Protein AF-A0A662D992-F1 (afdb_monomer_lite)

Organism: Aerophobetes bacterium (NCBI:txid2030807)

Structure (mmCIF, N/CA/C/O backbone):
data_AF-A0A662D992-F1
#
_entry.id   AF-A0A662D992-F1
#
loop_
_atom_site.group_PDB
_atom_site.id
_atom_site.type_symbol
_atom_site.label_atom_id
_atom_site.label_alt_id
_atom_site.label_comp_id
_atom_site.label_asym_id
_atom_site.label_entity_id
_atom_site.label_seq_id
_atom_site.pdbx_PDB_ins_code
_atom_site.Cartn_x
_atom_site.Cartn_y
_atom_site.Cartn_z
_atom_site.occupancy
_atom_site.B_iso_or_equiv
_atom_site.auth_seq_id
_atom_site.auth_comp_id
_atom_site.auth_asym_id
_atom_site.auth_atom_id
_atom_site.pdbx_PDB_model_num
ATOM 1 N N . MET A 1 1 ? -45.788 44.895 37.368 1.00 41.16 1 MET A N 1
ATOM 2 C CA . MET A 1 1 ? -45.586 43.472 37.013 1.00 41.16 1 MET A CA 1
ATOM 3 C C . MET A 1 1 ? -44.758 43.400 35.735 1.00 41.16 1 MET A C 1
ATOM 5 O O . MET A 1 1 ? -45.308 43.621 34.668 1.00 41.16 1 MET A O 1
ATOM 9 N N . LEU A 1 2 ? -43.448 43.147 35.825 1.00 43.94 2 LEU A N 1
ATOM 10 C CA . LEU A 1 2 ? -42.608 42.846 34.659 1.00 43.94 2 LEU A CA 1
ATOM 11 C C . LEU A 1 2 ? -41.973 41.464 34.841 1.00 43.94 2 LEU A C 1
ATOM 13 O O . LEU A 1 2 ? -41.367 41.176 35.873 1.00 43.94 2 LEU A O 1
ATOM 17 N N . LYS A 1 3 ? -42.185 40.612 33.832 1.00 50.16 3 LYS A N 1
ATOM 18 C CA . LYS A 1 3 ? -41.683 39.239 33.706 1.00 50.16 3 LYS A CA 1
ATOM 19 C C . LYS A 1 3 ? -40.154 39.220 33.807 1.00 50.16 3 LYS A C 1
ATOM 21 O O . LYS A 1 3 ? -39.476 39.782 32.951 1.00 50.16 3 LYS A O 1
ATOM 26 N N . LYS A 1 4 ? -39.617 38.509 34.802 1.00 46.09 4 LYS A N 1
ATOM 27 C CA . LYS A 1 4 ? -38.217 38.064 34.805 1.00 46.09 4 LYS A CA 1
ATOM 28 C C . LYS A 1 4 ? -38.076 36.963 33.754 1.00 46.09 4 LYS A C 1
ATOM 30 O O . LYS A 1 4 ? -38.551 35.850 33.957 1.00 46.09 4 LYS A O 1
ATOM 35 N N . ILE A 1 5 ? -37.483 37.293 32.613 1.00 56.47 5 ILE A N 1
ATOM 36 C CA . ILE A 1 5 ? -37.087 36.304 31.609 1.00 56.47 5 ILE A CA 1
ATOM 37 C C . ILE A 1 5 ? -35.788 35.660 32.108 1.00 56.47 5 ILE A C 1
ATOM 39 O O . ILE A 1 5 ? -34.844 36.358 32.474 1.00 56.47 5 ILE A O 1
ATOM 43 N N . ASN A 1 6 ? -35.789 34.327 32.187 1.00 51.03 6 ASN A N 1
ATOM 44 C CA . ASN A 1 6 ? -34.699 33.495 32.694 1.00 51.03 6 ASN A CA 1
ATOM 45 C C . ASN A 1 6 ? -33.425 33.662 31.850 1.00 51.03 6 ASN A C 1
ATOM 47 O O . ASN A 1 6 ? -33.237 32.976 30.847 1.00 51.03 6 ASN A O 1
ATOM 51 N N . LEU A 1 7 ? -32.541 34.554 32.302 1.00 49.38 7 LEU A N 1
ATOM 52 C CA . LEU A 1 7 ? -31.227 34.853 31.721 1.00 49.38 7 LEU A CA 1
ATOM 53 C C . LEU A 1 7 ? -30.330 33.604 31.588 1.00 49.38 7 LEU A C 1
ATOM 55 O O . LEU A 1 7 ? -29.472 33.532 30.714 1.00 49.38 7 LEU A O 1
ATOM 59 N N . THR A 1 8 ? -30.564 32.587 32.417 1.00 52.09 8 THR A N 1
ATOM 60 C CA . THR A 1 8 ? -29.856 31.302 32.405 1.00 52.09 8 THR A CA 1
ATOM 61 C C . THR A 1 8 ? -30.143 30.454 31.168 1.00 52.09 8 THR A C 1
ATOM 63 O O . THR A 1 8 ? -29.260 29.725 30.726 1.00 52.09 8 THR A O 1
ATOM 66 N N . LEU A 1 9 ? -31.335 30.557 30.569 1.00 48.03 9 LEU A N 1
ATOM 67 C CA . LEU A 1 9 ? -31.691 29.732 29.409 1.00 48.03 9 LEU A CA 1
ATOM 68 C C . LEU A 1 9 ? -30.994 30.223 28.126 1.00 48.03 9 LEU A C 1
ATOM 70 O O . LEU A 1 9 ? -30.603 29.421 27.282 1.00 48.03 9 LEU A O 1
ATOM 74 N N . THR A 1 10 ? -30.778 31.535 28.008 1.00 51.50 10 THR A N 1
ATOM 75 C CA . THR A 1 10 ? -30.150 32.159 26.834 1.00 51.50 10 THR A CA 1
ATOM 76 C C . THR A 1 10 ? -28.654 31.852 26.743 1.00 51.50 10 THR A C 1
ATOM 78 O O . THR A 1 10 ? -28.133 31.640 25.651 1.00 51.50 10 THR A O 1
ATOM 81 N N . ILE A 1 11 ? -27.963 31.776 27.885 1.00 54.25 11 ILE A N 1
ATOM 82 C CA . ILE A 1 11 ? -26.518 31.497 27.936 1.00 54.25 11 ILE A CA 1
ATOM 83 C C . ILE A 1 11 ? -26.234 30.042 27.536 1.00 54.25 11 ILE A C 1
ATOM 85 O O . ILE A 1 11 ? -25.305 29.783 26.775 1.00 54.25 11 ILE A O 1
ATOM 89 N N . ILE A 1 12 ? -27.071 29.097 27.975 1.00 54.75 12 ILE A N 1
ATOM 90 C CA . ILE A 1 12 ? -26.926 27.676 27.621 1.00 54.75 12 ILE A CA 1
ATOM 91 C C . ILE A 1 12 ? -27.122 27.469 26.110 1.00 54.75 12 ILE A C 1
ATOM 93 O O . ILE A 1 12 ? -26.358 26.733 25.487 1.00 54.75 12 ILE A O 1
ATOM 97 N N . LEU A 1 13 ? -28.090 28.162 25.499 1.00 50.84 13 LEU A N 1
ATOM 98 C CA . LEU A 1 13 ? -28.355 28.052 24.061 1.00 50.84 13 LEU A CA 1
ATOM 99 C C . LEU A 1 13 ? -27.187 28.578 23.206 1.00 50.84 13 LEU A C 1
ATOM 101 O O . LEU A 1 13 ? -26.867 27.993 22.172 1.00 50.84 13 LEU A O 1
ATOM 105 N N . PHE A 1 14 ? -26.521 29.646 23.658 1.00 51.88 14 PHE A N 1
ATOM 106 C CA . PHE A 1 14 ? -25.362 30.218 22.967 1.00 51.88 14 PHE A CA 1
ATOM 107 C C . PHE A 1 14 ? -24.147 29.278 23.015 1.00 51.88 14 PHE A C 1
ATOM 109 O O . PHE A 1 14 ? -23.478 29.087 22.004 1.00 51.88 14 PHE A O 1
ATOM 116 N N . ILE A 1 15 ? -23.908 28.621 24.158 1.00 53.28 15 ILE A N 1
ATOM 117 C CA . ILE A 1 15 ? -22.800 27.665 24.324 1.00 53.28 15 ILE A CA 1
ATOM 118 C C . ILE A 1 15 ? -22.983 26.439 23.414 1.00 53.28 15 ILE A C 1
ATOM 120 O O . ILE A 1 15 ? -22.024 25.997 22.782 1.00 53.28 15 ILE A O 1
ATOM 124 N N . ILE A 1 16 ? -24.208 25.915 23.288 1.00 54.44 16 ILE A N 1
ATOM 125 C CA . ILE A 1 16 ? -24.490 24.761 22.415 1.00 54.44 16 ILE A CA 1
ATOM 126 C C . ILE A 1 16 ? -24.315 25.139 20.935 1.00 54.44 16 ILE A C 1
ATOM 128 O O . ILE A 1 16 ? -23.670 24.400 20.191 1.00 54.44 16 ILE A O 1
ATOM 132 N N . ALA A 1 17 ? -24.816 26.307 20.514 1.00 49.41 17 ALA A N 1
ATOM 133 C CA . ALA A 1 17 ? -24.681 26.774 19.132 1.00 49.41 17 ALA A CA 1
ATOM 134 C C . ALA A 1 17 ? -23.210 26.999 18.731 1.00 49.41 17 ALA A C 1
ATOM 136 O O . ALA A 1 17 ? -22.798 26.627 17.627 1.00 49.41 17 ALA A O 1
ATOM 137 N N . SER A 1 18 ? -22.387 27.533 19.642 1.00 48.03 18 SER A N 1
ATOM 138 C CA . SER A 1 18 ? -20.946 27.689 19.416 1.00 48.03 18 SER A CA 1
ATOM 139 C C . SER A 1 18 ? -20.212 26.346 19.320 1.00 48.03 18 SER A C 1
ATOM 141 O O . SER A 1 18 ? -19.315 26.216 18.491 1.00 48.03 18 SER A O 1
ATOM 143 N N . PHE A 1 19 ? -20.616 25.321 20.081 1.00 46.88 19 PHE A N 1
ATOM 144 C CA . PHE A 1 19 ? -20.032 23.974 19.982 1.00 46.88 19 PHE A CA 1
ATOM 145 C C . PHE A 1 19 ? -20.378 23.252 18.670 1.00 46.88 19 PHE A C 1
ATOM 147 O O . PHE A 1 19 ? -19.558 22.490 18.153 1.00 46.88 19 PHE A O 1
ATOM 154 N N . THR A 1 20 ? -21.562 23.500 18.102 1.00 49.56 20 THR A N 1
ATOM 155 C CA . THR A 1 20 ? -21.933 22.938 16.792 1.00 49.56 20 THR A CA 1
ATOM 156 C C . THR A 1 20 ? -21.209 23.615 15.629 1.00 49.56 20 THR A C 1
ATOM 158 O O . THR A 1 20 ? -20.871 22.947 14.657 1.00 49.56 20 THR A O 1
ATOM 161 N N . LEU A 1 21 ? -20.904 24.913 15.742 1.00 45.53 21 LEU A N 1
ATOM 162 C CA . LEU A 1 21 ? -20.152 25.651 14.721 1.00 45.53 21 LEU A CA 1
ATOM 163 C C . LEU A 1 21 ? -18.639 25.383 14.774 1.00 45.53 21 LEU A C 1
ATOM 165 O O . LEU A 1 21 ? -17.999 25.399 13.727 1.00 45.53 21 LEU A O 1
ATOM 169 N N . LEU A 1 22 ? -18.066 25.078 15.947 1.00 40.97 22 LEU A N 1
ATOM 170 C CA . LEU A 1 22 ? -16.628 24.788 16.072 1.00 40.97 22 LEU A CA 1
ATOM 171 C C . LEU A 1 22 ? -16.219 23.405 15.532 1.00 40.97 22 LEU A C 1
ATOM 173 O O . LEU A 1 22 ? -15.057 23.208 15.196 1.00 40.97 22 LEU A O 1
ATOM 177 N N . ASN A 1 23 ? -17.159 22.458 15.432 1.00 47.22 23 ASN A N 1
ATOM 178 C CA . ASN A 1 23 ? -16.906 21.117 14.885 1.00 47.22 23 ASN A CA 1
ATOM 179 C C . ASN A 1 23 ? -17.235 20.988 13.392 1.00 47.22 23 ASN A C 1
ATOM 181 O O . ASN A 1 23 ? -16.990 19.940 12.798 1.00 47.22 23 ASN A O 1
ATOM 185 N N . ALA A 1 24 ? -17.737 22.049 12.758 1.00 47.94 24 ALA A N 1
ATOM 186 C CA . ALA A 1 24 ? -17.863 22.129 11.307 1.00 47.94 24 ALA A CA 1
ATOM 187 C C . ALA A 1 24 ? -16.516 22.519 10.672 1.00 47.94 24 ALA A C 1
ATOM 189 O O . ALA A 1 24 ? -16.442 23.396 9.814 1.00 47.94 24 ALA A O 1
ATOM 190 N N . GLN A 1 25 ? -15.423 21.886 11.103 1.00 49.94 25 GLN A N 1
ATOM 191 C CA . GLN A 1 25 ? -14.204 21.896 10.313 1.00 49.94 25 GLN A CA 1
ATOM 192 C C . GLN A 1 25 ? -14.521 21.051 9.080 1.00 49.94 25 GLN A C 1
ATOM 194 O O . GLN A 1 25 ? -14.639 19.832 9.171 1.00 49.94 25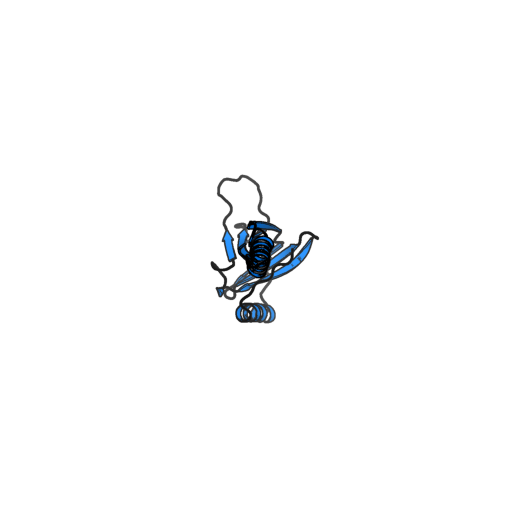 GLN A O 1
ATOM 199 N N . GLU A 1 26 ? -14.799 21.726 7.963 1.00 54.53 26 GLU A N 1
ATOM 200 C CA . GLU A 1 26 ? -15.184 21.112 6.695 1.00 54.53 26 GLU A CA 1
ATOM 201 C C . GLU A 1 26 ? -14.287 19.900 6.409 1.00 54.53 26 GLU A C 1
ATOM 203 O O . GLU A 1 26 ? -13.086 20.041 6.164 1.00 54.53 26 GLU A O 1
ATOM 208 N N . ASN A 1 27 ? -14.880 18.705 6.448 1.00 63.22 27 ASN A N 1
ATOM 209 C CA . ASN A 1 27 ? -14.283 17.471 5.955 1.00 63.22 27 ASN A CA 1
ATOM 210 C C . ASN A 1 27 ? -14.099 17.623 4.440 1.00 63.22 27 ASN A C 1
ATOM 212 O O . ASN A 1 27 ? -14.957 17.238 3.649 1.00 63.22 27 ASN A O 1
ATOM 216 N N . LYS A 1 28 ? -13.025 18.304 4.033 1.00 75.00 28 LYS A N 1
ATOM 217 C CA . LYS A 1 28 ? -12.724 18.523 2.621 1.00 75.00 28 LYS A CA 1
ATOM 218 C C . LYS A 1 28 ? -12.118 17.245 2.052 1.00 75.00 28 LYS A C 1
ATOM 220 O O . LYS A 1 28 ? -11.171 16.726 2.653 1.00 75.00 28 LYS A O 1
ATOM 225 N N . PRO A 1 29 ? -12.616 16.758 0.905 1.00 84.69 29 PRO A N 1
ATOM 226 C CA . PRO A 1 29 ? -11.950 15.69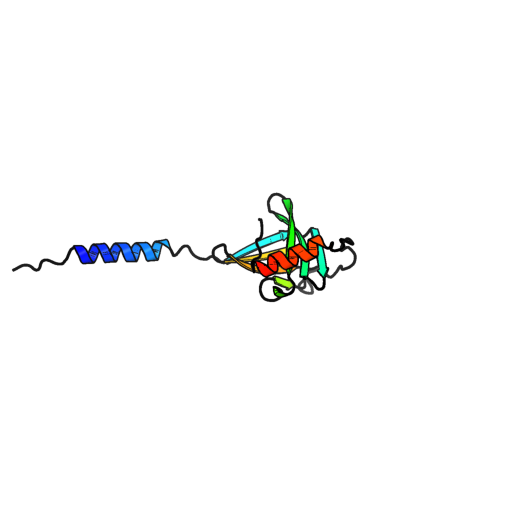6 0.181 1.00 84.69 29 PRO A CA 1
ATOM 227 C C . PRO A 1 29 ? -10.594 16.206 -0.306 1.00 84.69 29 PRO A C 1
ATOM 229 O O . PRO A 1 29 ? -10.462 17.316 -0.827 1.00 84.69 29 PRO A O 1
ATOM 232 N N . VAL A 1 30 ? -9.573 15.388 -0.109 1.00 90.06 30 VAL A N 1
ATOM 233 C CA . VAL A 1 30 ? -8.189 15.694 -0.431 1.00 90.06 30 VAL A CA 1
ATOM 234 C C . VAL A 1 30 ? -7.614 14.531 -1.221 1.00 90.06 30 VAL A C 1
ATOM 236 O O . VAL A 1 30 ? -7.657 13.389 -0.775 1.00 90.06 30 VAL A O 1
ATOM 239 N N . ILE A 1 31 ? -7.027 14.841 -2.375 1.00 90.12 31 ILE A N 1
ATOM 240 C CA . ILE A 1 31 ? -6.287 13.875 -3.184 1.00 90.12 31 ILE A CA 1
ATOM 241 C C . ILE A 1 31 ? -4.793 14.165 -3.038 1.00 90.12 31 ILE A C 1
ATOM 243 O O . ILE A 1 31 ? -4.349 15.320 -3.097 1.00 90.12 31 ILE A O 1
ATOM 247 N N . ARG A 1 32 ? -4.011 13.109 -2.821 1.00 90.19 32 ARG A N 1
ATOM 248 C CA . ARG A 1 32 ? -2.547 13.142 -2.784 1.00 90.19 32 ARG A CA 1
ATOM 249 C C . ARG A 1 32 ? -2.005 12.114 -3.762 1.00 90.19 32 ARG A C 1
ATOM 251 O O . ARG A 1 32 ? -2.489 10.991 -3.791 1.00 90.19 32 ARG A O 1
ATOM 258 N N . ILE A 1 33 ? -1.011 12.499 -4.555 1.00 90.75 33 ILE A N 1
ATOM 259 C CA . ILE A 1 33 ? -0.381 11.615 -5.538 1.00 90.75 33 ILE A CA 1
ATOM 260 C C . ILE A 1 33 ? 1.061 11.389 -5.099 1.00 90.75 33 ILE A C 1
ATOM 262 O O . ILE A 1 33 ? 1.814 12.350 -4.950 1.00 90.75 33 ILE A O 1
ATOM 266 N N . LEU A 1 34 ? 1.428 10.131 -4.876 1.00 91.50 34 LEU A N 1
ATOM 267 C CA . LEU A 1 34 ? 2.760 9.720 -4.442 1.00 91.50 34 LEU A CA 1
ATOM 268 C C . LEU A 1 34 ? 3.394 8.832 -5.510 1.00 91.50 34 LEU A C 1
ATOM 270 O O . LEU A 1 34 ? 2.741 7.959 -6.087 1.00 91.50 34 LEU A O 1
ATOM 274 N N . LYS A 1 35 ? 4.683 9.053 -5.767 1.00 88.56 35 LYS A N 1
ATOM 275 C CA . LYS A 1 35 ? 5.455 8.258 -6.725 1.00 88.56 35 LYS A CA 1
ATOM 276 C C . LYS A 1 35 ? 5.703 6.863 -6.156 1.00 88.56 35 LYS A C 1
ATOM 278 O O . LYS A 1 35 ? 6.183 6.754 -5.030 1.00 88.56 35 LYS A O 1
ATOM 283 N N . VAL A 1 36 ? 5.447 5.820 -6.940 1.00 87.69 36 VAL A N 1
ATOM 284 C CA . VAL A 1 36 ? 5.811 4.436 -6.606 1.00 87.69 36 VAL A CA 1
ATOM 285 C C . VAL A 1 36 ? 7.071 4.057 -7.368 1.00 87.69 36 VAL A C 1
ATOM 287 O O . VAL A 1 36 ? 7.138 4.190 -8.589 1.00 87.69 36 VAL A O 1
ATOM 290 N N . ASP A 1 37 ? 8.071 3.584 -6.632 1.00 85.19 37 ASP A N 1
ATOM 291 C CA . ASP A 1 37 ? 9.327 3.107 -7.206 1.00 85.19 37 ASP A CA 1
ATOM 292 C C . ASP A 1 37 ? 9.165 1.677 -7.742 1.00 85.19 37 ASP A C 1
ATOM 294 O O . ASP A 1 37 ? 9.612 1.370 -8.843 1.00 85.19 37 ASP A O 1
ATOM 298 N N . TRP A 1 38 ? 8.508 0.804 -6.974 1.00 85.62 38 TRP A N 1
ATOM 299 C CA . TRP A 1 38 ? 8.222 -0.580 -7.355 1.00 85.62 38 TRP A CA 1
ATOM 300 C C . TRP A 1 38 ? 7.074 -1.152 -6.518 1.00 85.62 38 TRP A C 1
ATOM 302 O O . TRP A 1 38 ? 6.752 -0.648 -5.440 1.00 85.62 38 TRP A O 1
ATOM 312 N N . TYR A 1 39 ? 6.465 -2.232 -7.006 1.00 86.44 39 TYR A N 1
ATOM 313 C CA . TYR A 1 39 ? 5.454 -2.997 -6.281 1.00 86.44 39 TYR A CA 1
ATOM 314 C C . TYR A 1 39 ? 5.520 -4.482 -6.648 1.00 86.44 39 TYR A C 1
ATOM 316 O O . TYR A 1 39 ? 5.979 -4.853 -7.727 1.00 86.44 39 TYR A O 1
ATOM 324 N N . VAL A 1 40 ? 5.030 -5.326 -5.745 1.00 86.81 40 VAL A N 1
ATOM 325 C CA . VAL A 1 40 ? 4.928 -6.777 -5.894 1.00 86.81 40 VAL A CA 1
ATOM 326 C C . VAL A 1 40 ? 3.546 -7.206 -5.433 1.00 86.81 40 VAL A C 1
ATOM 328 O O . VAL A 1 40 ? 3.101 -6.848 -4.341 1.00 86.81 40 VAL A O 1
ATOM 331 N N . VAL A 1 41 ? 2.871 -7.987 -6.271 1.00 87.88 41 VAL A N 1
ATOM 332 C CA . VAL A 1 41 ? 1.557 -8.565 -5.972 1.00 87.88 41 VAL A CA 1
ATOM 333 C C . VAL A 1 41 ? 1.729 -10.039 -5.631 1.00 87.88 41 VAL A C 1
ATOM 335 O O . VAL A 1 41 ? 2.460 -10.760 -6.308 1.00 87.88 41 VAL A O 1
ATOM 338 N N . SER A 1 42 ? 1.037 -10.496 -4.593 1.00 89.06 42 SER A N 1
ATOM 339 C CA . SER A 1 42 ? 1.035 -11.890 -4.150 1.00 89.06 42 SER A CA 1
ATOM 340 C C . SER A 1 42 ? -0.349 -12.326 -3.673 1.00 89.06 42 SER A C 1
ATOM 342 O O . SER A 1 42 ? -1.291 -11.533 -3.649 1.00 89.06 42 SER A O 1
ATOM 344 N N . GLN A 1 43 ? -0.463 -13.580 -3.231 1.00 91.06 43 GLN A N 1
ATOM 345 C CA . GLN A 1 43 ? -1.670 -14.076 -2.564 1.00 91.06 43 GLN A CA 1
ATOM 346 C C . GLN A 1 43 ? -1.975 -13.362 -1.235 1.00 91.06 43 GLN A C 1
ATOM 348 O O . GLN A 1 43 ? -3.134 -13.304 -0.839 1.00 91.06 43 GLN A O 1
ATOM 353 N N . TYR A 1 44 ? -0.963 -12.797 -0.563 1.00 94.06 44 TYR A N 1
ATOM 354 C CA . TYR A 1 44 ? -1.129 -12.102 0.720 1.00 94.06 44 TYR A CA 1
ATOM 355 C C . TYR A 1 44 ? -1.552 -10.641 0.558 1.00 94.06 44 TYR A C 1
ATOM 357 O O . TYR A 1 44 ? -2.114 -10.057 1.481 1.00 94.06 44 TYR A O 1
ATOM 365 N N . GLY A 1 45 ? -1.312 -10.048 -0.614 1.00 93.06 45 GLY A N 1
ATOM 366 C CA . GLY A 1 45 ? -1.580 -8.639 -0.874 1.00 93.06 45 GLY A CA 1
ATOM 367 C C . GLY A 1 45 ? -0.515 -7.985 -1.744 1.00 93.06 45 GLY A C 1
ATOM 368 O O . GLY A 1 45 ? 0.169 -8.652 -2.530 1.00 93.06 45 GLY A O 1
ATOM 369 N N . VAL A 1 46 ? -0.382 -6.669 -1.590 1.00 92.19 46 VAL A N 1
ATOM 370 C CA . VAL A 1 46 ? 0.542 -5.822 -2.348 1.00 92.19 46 VAL A CA 1
ATOM 371 C C . VAL A 1 46 ? 1.595 -5.243 -1.415 1.00 92.19 46 VAL A C 1
ATOM 373 O O . VAL A 1 46 ? 1.261 -4.562 -0.448 1.00 92.19 46 VAL A O 1
ATOM 376 N N . LYS A 1 47 ? 2.869 -5.492 -1.719 1.00 92.50 47 LYS A N 1
ATOM 377 C CA . LYS A 1 47 ? 4.010 -4.807 -1.102 1.00 92.50 47 LYS A CA 1
ATOM 378 C C . LYS A 1 47 ? 4.532 -3.800 -2.109 1.00 92.50 47 LYS A C 1
ATOM 380 O O . LYS A 1 47 ? 4.813 -4.175 -3.244 1.00 92.50 47 LYS A O 1
ATOM 385 N N . LEU A 1 48 ? 4.671 -2.541 -1.727 1.00 90.81 48 LEU A N 1
ATOM 386 C CA . LEU A 1 48 ? 5.182 -1.509 -2.623 1.00 90.81 48 LEU A CA 1
ATOM 387 C C . LEU A 1 48 ? 6.085 -0.531 -1.892 1.00 90.81 48 LEU A C 1
ATOM 389 O O . LEU A 1 48 ? 5.950 -0.334 -0.688 1.00 90.81 48 LEU A O 1
ATOM 393 N N . GLN A 1 49 ? 6.981 0.098 -2.641 1.00 91.75 49 GLN A N 1
ATOM 394 C CA . GLN A 1 49 ? 7.755 1.236 -2.174 1.00 91.75 49 GLN A CA 1
ATOM 395 C C . GLN A 1 49 ? 7.263 2.494 -2.867 1.00 91.75 49 GLN A C 1
ATOM 397 O O . GLN A 1 49 ? 7.236 2.563 -4.097 1.00 91.75 49 GLN A O 1
ATOM 402 N N . TYR A 1 50 ? 6.932 3.502 -2.074 1.00 92.19 50 TYR A N 1
ATOM 403 C CA . TYR A 1 50 ? 6.583 4.825 -2.566 1.00 92.19 50 TYR A CA 1
ATOM 404 C C . TYR A 1 50 ? 7.473 5.893 -1.936 1.00 92.19 50 TYR A C 1
ATOM 406 O O . TYR A 1 50 ? 8.234 5.615 -1.009 1.00 92.19 50 TYR A O 1
ATOM 414 N N . ARG A 1 51 ? 7.390 7.115 -2.459 1.00 92.38 51 ARG A N 1
ATOM 415 C CA . ARG A 1 51 ? 8.111 8.278 -1.942 1.00 92.38 51 ARG A CA 1
ATOM 416 C C . ARG A 1 51 ? 7.150 9.317 -1.394 1.00 92.38 51 ARG A C 1
ATOM 418 O O . ARG A 1 51 ? 6.186 9.672 -2.071 1.00 92.38 51 ARG A O 1
ATOM 425 N N . THR A 1 52 ? 7.436 9.790 -0.190 1.00 94.88 52 THR A N 1
ATOM 426 C CA . THR A 1 52 ? 6.820 10.968 0.438 1.00 94.88 52 THR A CA 1
ATOM 427 C C . THR A 1 52 ? 7.207 12.253 -0.310 1.00 94.88 52 THR A C 1
ATOM 429 O O . THR A 1 52 ? 8.051 12.241 -1.210 1.00 94.88 52 THR A O 1
ATOM 432 N N . PHE A 1 53 ? 6.597 13.383 0.042 1.00 92.56 53 PHE A N 1
ATOM 433 C CA . PHE A 1 53 ? 6.845 14.695 -0.563 1.00 92.56 53 PHE A CA 1
ATOM 434 C C . PHE A 1 53 ? 8.251 15.231 -0.294 1.00 92.56 53 PHE A C 1
ATOM 436 O O . PHE A 1 53 ? 8.774 15.994 -1.101 1.00 92.56 53 PHE A O 1
ATOM 443 N N . ASP A 1 54 ? 8.887 14.790 0.790 1.00 95.88 54 ASP A N 1
ATOM 444 C CA . ASP A 1 54 ? 10.305 15.032 1.077 1.00 95.88 54 ASP A CA 1
ATOM 445 C C . ASP A 1 54 ? 11.246 14.022 0.381 1.00 95.88 54 ASP A C 1
ATOM 447 O O . ASP A 1 54 ? 12.450 14.023 0.626 1.00 95.88 54 ASP A O 1
ATOM 451 N N . ASN A 1 55 ? 10.715 13.183 -0.520 1.00 91.62 55 ASN A N 1
ATOM 452 C CA . ASN A 1 55 ? 11.435 12.171 -1.298 1.00 91.62 55 ASN A CA 1
ATOM 453 C C . ASN A 1 55 ? 11.983 10.981 -0.473 1.00 91.62 55 ASN A C 1
ATOM 455 O O . ASN A 1 55 ? 12.799 10.204 -0.988 1.00 91.62 55 ASN A O 1
ATOM 459 N N . THR A 1 56 ? 11.512 10.793 0.766 1.00 96.31 56 THR A N 1
ATOM 460 C CA . THR A 1 56 ? 11.862 9.647 1.621 1.00 96.31 56 THR A CA 1
ATOM 461 C C . THR A 1 56 ? 11.164 8.361 1.134 1.00 96.31 56 THR A C 1
ATOM 463 O O . THR A 1 56 ? 9.948 8.353 0.931 1.00 96.31 56 THR A O 1
ATOM 466 N N . PRO A 1 57 ? 11.891 7.241 0.927 1.00 93.69 57 PRO A N 1
ATOM 467 C CA . PRO A 1 57 ? 11.279 5.976 0.529 1.00 93.69 57 PRO A CA 1
ATOM 468 C C . PRO A 1 57 ? 10.563 5.300 1.708 1.00 93.69 57 PRO A C 1
ATOM 470 O O . PRO A 1 57 ? 11.121 5.163 2.798 1.00 93.69 57 PRO A O 1
ATOM 473 N N . VAL A 1 58 ? 9.340 4.824 1.477 1.00 95.62 58 VAL A N 1
ATOM 474 C CA . VAL A 1 58 ? 8.507 4.133 2.470 1.00 95.62 58 VAL A CA 1
ATOM 475 C C . VAL A 1 58 ? 7.946 2.847 1.871 1.00 95.62 58 VAL A C 1
ATOM 477 O O . VAL A 1 58 ? 7.429 2.847 0.754 1.00 95.62 58 VAL A O 1
ATOM 480 N N . ILE A 1 59 ? 8.030 1.749 2.628 1.00 94.25 59 ILE A N 1
ATOM 481 C CA . ILE A 1 59 ? 7.385 0.483 2.272 1.00 94.25 59 ILE A CA 1
ATOM 482 C C . ILE A 1 59 ? 5.957 0.473 2.807 1.00 94.25 59 ILE A C 1
ATOM 484 O O . ILE A 1 59 ? 5.725 0.706 3.994 1.00 94.25 59 ILE A O 1
ATOM 488 N N . LEU A 1 60 ? 5.017 0.159 1.926 1.00 95.44 60 LEU A N 1
ATOM 489 C CA . LEU A 1 60 ? 3.612 -0.029 2.234 1.00 95.44 60 LEU A CA 1
ATOM 490 C C . LEU A 1 60 ? 3.220 -1.483 1.980 1.00 95.44 60 LEU A C 1
ATOM 492 O O . LEU A 1 60 ? 3.534 -2.052 0.932 1.00 95.44 60 LEU A O 1
ATOM 496 N N . TYR A 1 61 ? 2.488 -2.049 2.932 1.00 95.75 61 TYR A N 1
ATOM 497 C CA . TYR A 1 61 ? 1.896 -3.376 2.840 1.00 95.75 61 TYR A CA 1
ATOM 498 C C . TYR A 1 61 ? 0.376 -3.224 2.843 1.00 95.75 61 TYR A C 1
ATOM 500 O O . TYR A 1 61 ? -0.200 -2.644 3.763 1.00 95.75 61 TYR A O 1
ATOM 508 N N . LEU A 1 62 ? -0.269 -3.736 1.802 1.00 96.19 62 LEU A N 1
ATOM 509 C CA . LEU A 1 62 ? -1.716 -3.707 1.619 1.00 96.19 62 LEU A CA 1
ATOM 510 C C . LEU A 1 62 ? -2.243 -5.147 1.568 1.00 96.19 62 LEU A C 1
ATOM 512 O O . LEU A 1 62 ? -2.110 -5.793 0.524 1.00 96.19 62 LEU A O 1
ATOM 516 N N . PRO A 1 63 ? -2.798 -5.679 2.675 1.00 97.06 63 PRO A N 1
ATOM 517 C CA . PRO A 1 63 ? -3.338 -7.037 2.724 1.00 97.06 63 PRO A CA 1
ATOM 518 C C . PRO A 1 63 ? -4.418 -7.286 1.673 1.00 97.06 63 PRO A C 1
ATOM 520 O O . PRO A 1 63 ? -5.261 -6.428 1.423 1.00 97.06 63 PRO A O 1
ATOM 523 N N . LYS A 1 64 ? -4.454 -8.488 1.093 1.00 95.75 64 LYS A N 1
ATOM 524 C CA . LYS A 1 64 ? -5.416 -8.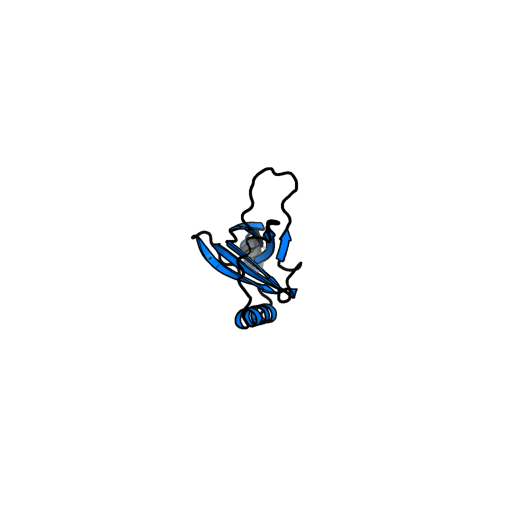854 0.038 1.00 95.75 64 LYS A CA 1
ATOM 525 C C . LYS A 1 64 ? -6.875 -8.643 0.461 1.00 95.75 64 LYS A C 1
ATOM 527 O O . LYS A 1 64 ? -7.701 -8.259 -0.361 1.00 95.75 64 LYS A O 1
ATOM 532 N N . SER A 1 65 ? -7.198 -8.845 1.737 1.00 96.38 65 SER A N 1
ATOM 533 C CA . SER A 1 65 ? -8.548 -8.657 2.290 1.00 96.38 65 SER A CA 1
ATOM 534 C C . SER A 1 65 ? -9.047 -7.206 2.284 1.00 96.38 65 SER A C 1
ATOM 536 O O . SER A 1 65 ? -10.253 -6.971 2.450 1.00 96.38 65 SER A O 1
ATOM 538 N N . PHE A 1 66 ? -8.140 -6.243 2.089 1.00 96.69 66 PHE A N 1
ATOM 539 C CA . PHE A 1 66 ? -8.429 -4.813 1.979 1.00 96.69 66 PHE A CA 1
ATOM 540 C C . PHE A 1 66 ? -8.681 -4.374 0.530 1.00 96.69 66 PHE A C 1
ATOM 542 O O . PHE A 1 66 ? -9.112 -3.242 0.292 1.00 96.69 66 PHE A O 1
ATOM 549 N N . GLU A 1 67 ? -8.440 -5.250 -0.446 1.00 94.81 67 GLU A N 1
ATOM 550 C CA . GLU A 1 67 ? -8.689 -4.954 -1.854 1.00 94.81 67 GLU A CA 1
ATOM 551 C C . GLU A 1 67 ? -10.183 -4.702 -2.097 1.00 94.81 67 GLU A C 1
ATOM 553 O O . GLU A 1 67 ? -11.050 -5.377 -1.539 1.00 94.81 67 GLU A O 1
ATOM 558 N N . ASN A 1 68 ? -10.483 -3.694 -2.914 1.00 92.44 68 ASN A N 1
ATOM 559 C CA . ASN A 1 68 ? -11.814 -3.140 -3.179 1.00 92.44 68 ASN A CA 1
ATOM 560 C C . ASN A 1 68 ? -12.519 -2.502 -1.968 1.00 92.44 68 ASN A C 1
ATOM 562 O O . ASN A 1 68 ? -13.638 -2.015 -2.116 1.00 92.44 68 ASN A O 1
ATOM 566 N N . LYS A 1 69 ? -11.877 -2.464 -0.793 1.00 92.88 69 LYS A N 1
ATOM 567 C CA . LYS A 1 69 ? -12.376 -1.763 0.404 1.00 92.88 69 LYS A CA 1
ATOM 568 C C . LYS A 1 69 ? -11.551 -0.527 0.739 1.00 92.88 69 LYS A C 1
ATOM 570 O O . LYS A 1 69 ? -12.113 0.498 1.090 1.00 92.88 69 LYS A O 1
ATOM 575 N N . ILE A 1 70 ? -10.229 -0.654 0.655 1.00 93.69 70 ILE A N 1
ATOM 576 C CA . ILE A 1 70 ? -9.258 0.388 1.019 1.00 93.69 70 ILE A CA 1
ATOM 577 C C . ILE A 1 70 ? -8.313 0.669 -0.144 1.00 93.69 70 ILE A C 1
ATOM 579 O O . ILE A 1 70 ? -7.823 1.785 -0.270 1.00 93.69 70 ILE A O 1
ATOM 583 N N . PHE A 1 71 ? -8.063 -0.305 -1.022 1.00 94.81 71 PHE A N 1
ATOM 584 C CA . PHE A 1 71 ? -7.279 -0.061 -2.226 1.00 94.81 71 PHE A CA 1
ATOM 585 C C . PHE A 1 71 ? -7.810 -0.816 -3.435 1.00 94.81 71 PHE A C 1
ATOM 587 O O . PHE A 1 71 ? -8.478 -1.841 -3.299 1.00 94.81 71 PHE A O 1
ATOM 594 N N . ARG A 1 72 ? -7.475 -0.331 -4.627 1.00 93.00 72 ARG A N 1
ATOM 595 C CA . ARG A 1 72 ? -7.720 -1.029 -5.892 1.00 93.00 72 ARG A CA 1
ATOM 596 C C . ARG A 1 72 ? -6.661 -0.661 -6.917 1.00 93.00 72 ARG A C 1
ATOM 598 O O . ARG A 1 72 ? -6.006 0.373 -6.815 1.00 93.00 72 ARG A O 1
ATOM 605 N N . PHE A 1 73 ? -6.521 -1.508 -7.922 1.00 88.44 73 PHE A N 1
ATOM 606 C CA . PHE A 1 73 ? -5.707 -1.201 -9.088 1.00 88.44 73 PHE A CA 1
ATOM 607 C C . PHE A 1 73 ? -6.526 -0.405 -10.103 1.00 88.44 73 PHE A C 1
ATOM 609 O O . PHE A 1 73 ? -7.685 -0.736 -10.353 1.00 88.44 73 PHE A O 1
ATOM 616 N N . ILE A 1 74 ? -5.919 0.625 -10.692 1.00 85.25 74 ILE A N 1
ATOM 617 C CA . ILE A 1 74 ? -6.518 1.399 -11.783 1.00 85.25 74 ILE A CA 1
ATOM 618 C C . ILE A 1 74 ? -5.641 1.281 -13.024 1.00 85.25 74 ILE A C 1
ATOM 620 O O . ILE A 1 74 ? -4.421 1.455 -12.960 1.00 85.25 74 ILE A O 1
ATOM 624 N N . GLU A 1 75 ? -6.283 0.983 -14.153 1.00 74.38 75 GLU A N 1
ATOM 625 C CA . GLU A 1 75 ? -5.633 0.987 -15.458 1.00 74.38 75 GLU A CA 1
ATOM 626 C C . GLU A 1 75 ? -5.504 2.417 -16.008 1.00 74.38 75 GLU A C 1
ATOM 628 O O . GLU A 1 75 ? -6.418 3.232 -15.842 1.00 74.38 75 GLU A O 1
ATOM 633 N N . PRO A 1 76 ? -4.401 2.730 -16.709 1.00 65.88 76 PRO A N 1
ATOM 634 C CA . PRO A 1 76 ? -4.273 3.983 -17.436 1.00 65.88 76 PRO A CA 1
ATOM 635 C C . PRO A 1 76 ? -5.391 4.150 -18.480 1.00 65.88 76 PRO A C 1
ATOM 637 O O . PRO A 1 76 ? -5.678 3.196 -19.212 1.00 65.88 76 PRO A O 1
ATOM 640 N N . PRO A 1 77 ? -6.011 5.342 -18.612 1.00 60.59 77 PRO A N 1
ATOM 641 C CA . PRO A 1 77 ? -6.970 5.593 -19.679 1.00 60.59 77 PRO A CA 1
ATOM 642 C C . PRO A 1 77 ? -6.319 5.371 -21.051 1.00 60.59 77 PRO A C 1
ATOM 644 O O . PRO A 1 77 ? -5.238 5.882 -21.351 1.00 60.59 77 PRO A O 1
ATOM 647 N N . LYS A 1 78 ? -6.989 4.578 -21.893 1.00 57.75 78 LYS A N 1
ATOM 648 C CA . LYS A 1 78 ? -6.529 4.245 -23.246 1.00 57.75 78 LYS A CA 1
ATOM 649 C C . LYS A 1 78 ? -6.507 5.515 -24.106 1.00 57.75 78 LYS A C 1
ATOM 651 O O . LYS A 1 78 ? -7.508 6.220 -24.169 1.00 57.75 78 LYS A O 1
ATOM 656 N N . GLY A 1 79 ? -5.394 5.783 -24.790 1.00 53.56 79 GLY A N 1
ATOM 657 C CA . GLY A 1 79 ? -5.287 6.880 -25.767 1.00 53.56 79 GLY A CA 1
ATOM 658 C C . GLY A 1 79 ? -4.591 8.154 -25.280 1.00 53.56 79 GLY A C 1
ATOM 659 O O . GLY A 1 79 ? -4.469 9.099 -26.053 1.00 53.56 79 GLY A O 1
ATOM 660 N N . VAL A 1 80 ? -4.082 8.187 -24.046 1.00 54.38 80 VAL A N 1
ATOM 661 C CA . VAL A 1 80 ? -3.163 9.248 -23.613 1.00 54.38 80 VAL A CA 1
ATOM 662 C C . VAL A 1 80 ? -1.761 8.879 -24.107 1.00 54.38 80 VAL A C 1
ATOM 664 O O . VAL A 1 80 ? -1.059 8.096 -23.472 1.00 54.38 80 VAL A O 1
ATOM 667 N N . GLY A 1 81 ? -1.408 9.355 -25.304 1.00 41.59 81 GLY A N 1
ATOM 668 C CA . GLY A 1 81 ? -0.102 9.113 -25.923 1.00 41.59 81 GLY A CA 1
ATOM 669 C C . GLY A 1 81 ? 1.052 9.518 -25.004 1.00 41.59 81 GLY A C 1
ATOM 670 O O . GLY A 1 81 ? 0.985 10.559 -24.356 1.00 41.59 81 GLY A O 1
ATOM 671 N N . ASP A 1 82 ? 2.071 8.663 -24.931 1.00 48.72 82 ASP A N 1
ATOM 672 C CA . ASP A 1 82 ? 3.421 8.892 -24.394 1.00 48.72 82 ASP A CA 1
ATOM 673 C C . ASP A 1 82 ? 3.580 9.556 -23.015 1.00 48.72 82 ASP A C 1
ATOM 675 O O . ASP A 1 82 ? 4.704 9.868 -22.613 1.00 48.72 82 ASP A O 1
ATOM 679 N N . ILE A 1 83 ? 2.526 9.674 -22.200 1.00 48.97 83 ILE A N 1
ATOM 680 C CA . ILE A 1 83 ? 2.702 9.883 -20.757 1.00 48.97 83 ILE A CA 1
ATOM 681 C C . ILE A 1 83 ? 3.076 8.528 -20.160 1.00 48.97 83 ILE A C 1
ATOM 683 O O . ILE A 1 83 ? 2.276 7.818 -19.547 1.00 48.97 83 ILE A O 1
ATOM 687 N N . HIS A 1 84 ? 4.320 8.140 -20.426 1.00 50.06 84 HIS A N 1
ATOM 688 C CA . HIS A 1 84 ? 4.975 6.967 -19.891 1.00 50.06 84 HIS A CA 1
ATOM 689 C C . HIS A 1 84 ? 4.941 7.025 -18.364 1.00 50.06 84 HIS A C 1
ATOM 691 O O . HIS A 1 84 ? 5.730 7.685 -17.696 1.00 50.06 84 HIS A O 1
ATOM 697 N N . GLY A 1 85 ? 3.941 6.311 -17.854 1.00 55.88 85 GLY A N 1
ATOM 698 C CA . GLY A 1 85 ? 3.659 6.013 -16.467 1.00 55.88 85 GLY A CA 1
ATOM 699 C C . GLY A 1 85 ? 4.853 5.649 -15.592 1.00 55.88 85 GLY A C 1
ATOM 700 O O . GLY A 1 85 ? 5.517 4.624 -15.726 1.00 55.88 85 GLY A O 1
ATOM 701 N N . VAL A 1 86 ? 4.988 6.462 -14.566 1.00 59.31 86 VAL A N 1
ATOM 702 C CA . VAL A 1 86 ? 5.534 6.005 -13.305 1.00 59.31 86 VAL A CA 1
ATOM 703 C C . VAL A 1 86 ? 4.362 5.402 -12.527 1.00 59.31 86 VAL A C 1
ATOM 705 O O . VAL A 1 86 ? 3.295 6.025 -12.487 1.00 59.31 86 VAL A O 1
ATOM 708 N N . PRO A 1 87 ? 4.500 4.199 -11.947 1.00 73.88 87 PRO A N 1
ATOM 709 C CA . PRO A 1 87 ? 3.518 3.698 -10.999 1.00 73.88 87 PRO A CA 1
ATOM 710 C C . PRO A 1 87 ? 3.239 4.771 -9.932 1.00 73.88 87 PRO A C 1
ATOM 712 O O . PRO A 1 87 ? 4.155 5.471 -9.490 1.00 73.88 87 PRO A O 1
ATOM 715 N N . ALA A 1 88 ? 1.982 4.947 -9.536 1.00 85.50 88 ALA A N 1
ATOM 716 C CA . ALA A 1 88 ? 1.601 5.998 -8.593 1.00 85.50 88 ALA A CA 1
ATOM 717 C C . ALA A 1 88 ? 0.569 5.500 -7.583 1.00 85.50 88 ALA A C 1
ATOM 719 O O . ALA A 1 88 ? -0.261 4.649 -7.897 1.00 85.50 88 ALA A O 1
ATOM 720 N N . LEU A 1 89 ? 0.610 6.062 -6.376 1.00 90.81 89 LEU A N 1
ATOM 721 C CA . LEU A 1 89 ? -0.464 5.948 -5.395 1.00 90.81 89 LEU A CA 1
ATOM 722 C C . LEU A 1 89 ? -1.276 7.228 -5.415 1.00 90.81 89 LEU A C 1
ATOM 724 O O . LEU A 1 89 ? -0.740 8.304 -5.150 1.00 90.81 89 LEU A O 1
ATOM 728 N N . ILE A 1 90 ? -2.568 7.102 -5.673 1.00 92.25 90 ILE A N 1
ATOM 729 C CA . ILE A 1 90 ? -3.527 8.185 -5.510 1.00 92.25 90 ILE A CA 1
ATOM 730 C C . ILE A 1 90 ? -4.270 7.908 -4.209 1.00 92.25 90 ILE A C 1
ATOM 732 O O . ILE A 1 90 ? -5.035 6.952 -4.100 1.00 92.25 90 ILE A O 1
ATOM 736 N N . VAL A 1 91 ? -3.996 8.724 -3.203 1.00 93.50 91 VAL A N 1
ATOM 737 C CA . VAL A 1 91 ? -4.549 8.585 -1.862 1.00 93.50 91 VAL A CA 1
ATOM 738 C C . VAL A 1 91 ? -5.692 9.574 -1.709 1.00 93.50 91 VAL A C 1
ATOM 740 O O . VAL A 1 91 ? -5.488 10.790 -1.760 1.00 93.50 91 VAL A O 1
ATOM 743 N N . HIS A 1 92 ? -6.893 9.036 -1.535 1.00 93.69 92 HIS A N 1
ATOM 744 C CA . HIS A 1 92 ? -8.119 9.779 -1.289 1.00 93.69 92 HIS A CA 1
ATOM 745 C C . HIS A 1 92 ? -8.337 9.872 0.214 1.00 93.69 92 HIS A C 1
ATOM 747 O O . HIS A 1 92 ? -8.393 8.858 0.917 1.00 93.69 92 HIS A O 1
ATOM 753 N N . MET A 1 93 ? -8.432 11.099 0.708 1.00 91.81 93 MET A N 1
ATOM 754 C CA . MET A 1 93 ? -8.634 11.390 2.116 1.00 91.81 93 MET A CA 1
ATOM 755 C C . MET A 1 93 ? -9.841 12.288 2.319 1.00 91.81 93 MET A C 1
ATOM 757 O O . MET A 1 93 ? -10.112 13.173 1.510 1.00 91.81 93 MET A O 1
ATOM 761 N N . ASN A 1 94 ? -10.498 12.128 3.458 1.00 89.81 94 ASN A N 1
ATOM 762 C CA . ASN A 1 94 ? -11.620 12.959 3.857 1.00 89.81 94 ASN A CA 1
ATOM 763 C C . ASN A 1 94 ? -11.557 13.223 5.359 1.00 89.81 94 ASN A C 1
ATOM 765 O O . ASN A 1 94 ? -11.439 12.292 6.158 1.00 89.81 94 ASN A O 1
ATOM 769 N N . GLY A 1 95 ? -11.549 14.496 5.759 1.00 84.44 95 GLY A N 1
ATOM 770 C CA . GLY A 1 95 ? -11.410 14.850 7.177 1.00 84.44 95 GLY A CA 1
ATOM 771 C C . GLY A 1 95 ? -10.132 14.304 7.827 1.00 84.44 95 GLY A C 1
ATOM 772 O O . GLY A 1 95 ? -10.149 13.896 8.986 1.00 84.44 95 GLY A O 1
ATOM 773 N N . GLY A 1 96 ? -9.042 14.191 7.057 1.00 82.25 96 GLY A N 1
ATOM 774 C CA . GLY A 1 96 ? -7.779 13.600 7.515 1.00 82.25 96 GLY A CA 1
ATOM 775 C C . GLY A 1 96 ? -7.774 12.068 7.617 1.00 82.25 96 GLY A C 1
ATOM 776 O O . GLY A 1 96 ? -6.743 11.495 7.962 1.00 82.25 96 GLY A O 1
ATOM 777 N N . LYS A 1 97 ? -8.881 11.389 7.298 1.00 87.38 97 LYS A N 1
ATOM 778 C CA . LYS A 1 97 ? -8.964 9.924 7.271 1.00 87.38 97 LYS A CA 1
ATOM 779 C C . LYS A 1 97 ? -8.695 9.400 5.870 1.00 87.38 97 LYS A C 1
ATOM 781 O O . LYS A 1 97 ? -9.152 9.988 4.895 1.00 87.38 97 LYS A O 1
ATOM 786 N N . LEU A 1 98 ? -7.974 8.286 5.787 1.00 90.50 98 LEU A N 1
ATOM 787 C CA . LEU A 1 98 ? -7.811 7.532 4.550 1.00 90.50 98 LEU A CA 1
ATOM 788 C C . LEU A 1 98 ? -9.152 6.901 4.153 1.00 90.50 98 LEU A C 1
ATOM 790 O O . LEU A 1 98 ? -9.726 6.158 4.947 1.00 90.50 98 LEU A O 1
ATOM 794 N N . GLU A 1 99 ? -9.619 7.171 2.936 1.00 92.62 99 GLU A N 1
ATOM 795 C CA . GLU A 1 99 ? -10.812 6.527 2.372 1.00 92.6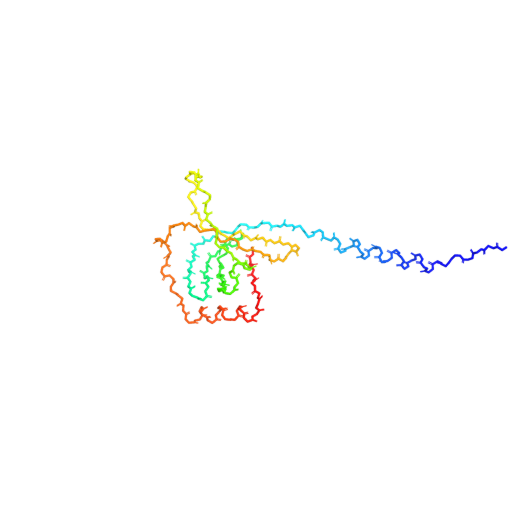2 99 GLU A CA 1
ATOM 796 C C . GLU A 1 99 ? -10.442 5.456 1.347 1.00 92.62 99 GLU A C 1
ATOM 798 O O . GLU A 1 99 ? -10.967 4.346 1.397 1.00 92.62 99 GLU A O 1
ATOM 803 N N . LEU A 1 100 ? -9.534 5.777 0.420 1.00 94.25 100 LEU A N 1
ATOM 804 C CA . LEU A 1 100 ? -9.194 4.892 -0.690 1.00 94.25 100 LEU A CA 1
ATOM 805 C C . LEU A 1 100 ? -7.771 5.142 -1.192 1.00 94.25 100 LEU A C 1
ATOM 807 O O . LEU A 1 100 ? -7.283 6.271 -1.202 1.00 94.25 100 LEU A O 1
ATOM 811 N N . ILE A 1 101 ? -7.130 4.082 -1.667 1.00 94.38 101 ILE A N 1
ATOM 812 C CA . ILE A 1 101 ? -5.853 4.112 -2.372 1.00 94.38 101 ILE A CA 1
ATOM 813 C C . ILE A 1 101 ? -6.059 3.526 -3.767 1.00 94.38 101 ILE A C 1
ATOM 815 O O . ILE A 1 101 ? -6.282 2.325 -3.921 1.00 94.38 101 ILE A O 1
ATOM 819 N N . ASP A 1 102 ? -5.926 4.349 -4.796 1.00 92.31 102 ASP A N 1
ATOM 820 C CA . ASP A 1 102 ? -5.832 3.849 -6.161 1.00 92.31 102 ASP A CA 1
ATOM 821 C C . ASP A 1 102 ? -4.361 3.635 -6.516 1.00 92.31 102 ASP A C 1
ATOM 823 O O . ASP A 1 102 ? -3.548 4.561 -6.492 1.00 92.31 102 ASP A O 1
ATOM 827 N N . ILE A 1 103 ? -4.015 2.392 -6.837 1.00 89.75 103 ILE A N 1
ATOM 828 C CA . ILE A 1 103 ? -2.682 2.010 -7.290 1.00 89.75 103 ILE A CA 1
ATOM 829 C C . ILE A 1 103 ? -2.696 2.052 -8.812 1.00 89.75 103 ILE A C 1
ATOM 831 O O . ILE A 1 103 ? -3.239 1.164 -9.477 1.00 89.75 103 ILE A O 1
ATOM 835 N N . TYR A 1 104 ? -2.107 3.104 -9.364 1.00 83.44 104 TYR A N 1
ATOM 836 C CA . TYR A 1 104 ? -1.946 3.256 -10.796 1.00 83.44 104 TYR A CA 1
ATOM 837 C C . TYR A 1 104 ? -0.781 2.393 -11.262 1.00 83.44 104 TYR A C 1
ATOM 839 O O . TYR A 1 104 ? 0.383 2.670 -10.958 1.00 83.44 104 TYR A O 1
ATOM 847 N N . VAL A 1 105 ? -1.100 1.322 -11.979 1.00 71.06 105 VAL A N 1
ATOM 848 C CA . VAL A 1 105 ? -0.112 0.358 -12.459 1.00 71.06 105 VAL A CA 1
ATOM 849 C C . VAL A 1 105 ? 0.115 0.539 -13.950 1.00 71.06 105 VAL A C 1
ATOM 851 O O . VAL A 1 105 ? -0.820 0.530 -14.747 1.00 71.06 105 VAL A O 1
ATOM 854 N N . GLN A 1 106 ? 1.380 0.658 -14.357 1.00 65.06 106 GLN A N 1
ATOM 855 C CA . GLN A 1 106 ? 1.722 0.400 -15.750 1.00 65.06 106 GLN A CA 1
ATOM 856 C C . GLN A 1 106 ? 1.594 -1.094 -16.042 1.00 65.06 106 GLN A C 1
ATOM 858 O O . GLN A 1 106 ? 1.992 -1.942 -15.243 1.00 65.06 106 GLN A O 1
ATOM 863 N N . HIS A 1 107 ? 1.156 -1.406 -17.259 1.00 51.53 107 HIS A N 1
ATOM 864 C CA . HIS A 1 107 ? 1.148 -2.757 -17.820 1.00 51.53 107 H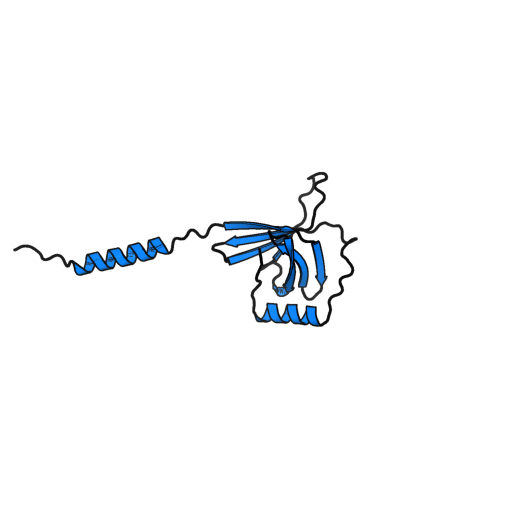IS A CA 1
ATOM 865 C C . HIS A 1 107 ? 2.558 -3.305 -18.139 1.00 51.53 107 HIS A C 1
ATOM 867 O O . HIS A 1 107 ? 2.696 -4.266 -18.889 1.00 51.53 107 HIS A O 1
ATOM 873 N N . ASN A 1 108 ? 3.622 -2.734 -17.565 1.00 45.59 108 ASN A N 1
ATOM 874 C CA . ASN A 1 108 ? 4.979 -3.251 -17.687 1.00 45.59 108 ASN A CA 1
ATOM 875 C C . ASN A 1 108 ? 5.315 -4.130 -16.481 1.00 45.59 108 ASN A C 1
ATOM 877 O O . ASN A 1 108 ? 6.053 -3.755 -15.578 1.00 45.59 108 ASN A O 1
ATOM 881 N N . LYS A 1 109 ? 4.813 -5.371 -16.524 1.00 49.12 109 LYS A N 1
ATOM 882 C CA . LYS A 1 109 ? 5.251 -6.486 -15.661 1.00 49.12 109 LYS A CA 1
ATOM 883 C C . LYS A 1 109 ? 6.753 -6.817 -15.784 1.00 49.12 109 LYS A C 1
ATOM 885 O O . LYS A 1 109 ? 7.224 -7.683 -15.058 1.00 49.12 109 LYS A O 1
ATOM 890 N N . LYS A 1 110 ? 7.486 -6.201 -16.724 1.00 43.9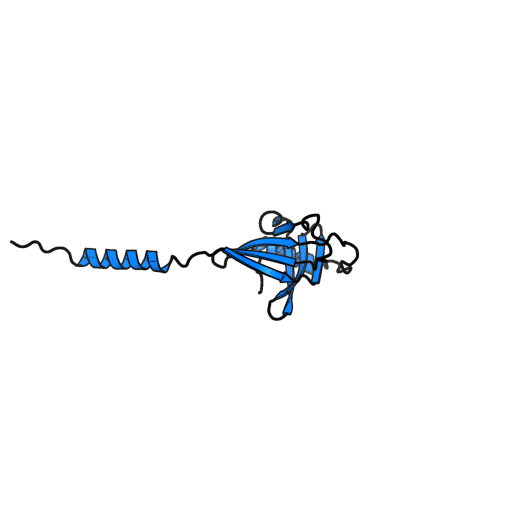1 110 LYS A N 1
ATOM 891 C CA . LYS A 1 110 ? 8.855 -6.593 -17.095 1.00 43.91 110 LYS A CA 1
ATOM 892 C C . LYS A 1 110 ? 9.945 -6.056 -16.162 1.00 43.91 110 LYS A C 1
ATOM 894 O O . LYS A 1 110 ? 10.945 -6.743 -16.008 1.00 43.91 110 LYS A O 1
ATOM 899 N N . ASP A 1 111 ? 9.705 -4.930 -15.487 1.00 45.50 111 ASP A N 1
ATOM 900 C CA . ASP A 1 111 ? 10.699 -4.279 -14.614 1.00 45.50 111 ASP A CA 1
ATOM 901 C C . ASP A 1 111 ? 10.288 -4.260 -13.137 1.00 45.50 111 ASP A C 1
ATOM 903 O O . ASP A 1 111 ? 10.879 -3.543 -12.328 1.00 45.50 111 ASP A O 1
ATOM 907 N N . ALA A 1 112 ? 9.287 -5.063 -12.755 1.00 51.94 112 ALA A N 1
ATOM 908 C CA . ALA A 1 112 ? 9.114 -5.410 -11.354 1.00 51.94 112 ALA A CA 1
ATOM 909 C C . ALA A 1 112 ? 10.401 -6.126 -10.935 1.00 51.94 112 ALA A C 1
ATOM 911 O O . ALA A 1 112 ? 10.579 -7.309 -11.232 1.00 51.94 112 ALA A O 1
ATOM 912 N N . LEU A 1 113 ? 11.328 -5.385 -10.311 1.00 52.62 113 LEU A N 1
ATOM 913 C CA . LEU A 1 113 ? 12.472 -5.962 -9.620 1.00 52.62 113 LEU A CA 1
ATOM 914 C C . LEU A 1 113 ? 11.959 -7.201 -8.891 1.00 52.62 113 LEU A C 1
ATOM 916 O O . LEU A 1 113 ? 10.901 -7.142 -8.261 1.00 52.62 113 LEU A O 1
ATOM 920 N N . LEU A 1 114 ? 12.684 -8.313 -9.019 1.00 57.25 114 LEU A N 1
ATOM 921 C CA . LEU A 1 114 ? 12.386 -9.601 -8.389 1.00 57.25 114 LEU A CA 1
ATOM 922 C C . LEU A 1 114 ? 12.532 -9.504 -6.856 1.00 57.25 114 LEU A C 1
ATOM 924 O O . LEU A 1 114 ? 13.247 -10.288 -6.235 1.00 57.25 114 LEU A O 1
ATOM 928 N N . VAL A 1 115 ? 11.888 -8.517 -6.236 1.00 67.50 115 VAL A N 1
ATOM 929 C CA . VAL A 1 115 ? 11.726 -8.369 -4.802 1.00 67.50 115 VAL A CA 1
ATOM 930 C C . VAL A 1 115 ? 10.811 -9.514 -4.398 1.00 67.50 115 VAL A C 1
ATOM 932 O O . VAL A 1 115 ? 9.593 -9.479 -4.561 1.00 67.50 115 VAL A O 1
ATOM 935 N N . LYS A 1 116 ? 11.428 -10.601 -3.951 1.00 76.94 116 LYS A N 1
ATOM 936 C CA . LYS A 1 116 ? 10.702 -11.724 -3.375 1.00 76.94 116 LYS A CA 1
ATOM 937 C C . LYS A 1 116 ? 10.160 -11.295 -2.019 1.00 76.94 116 LYS A C 1
ATOM 939 O O . LYS A 1 116 ? 10.821 -10.557 -1.292 1.00 76.94 116 LYS A O 1
ATOM 944 N N . LEU A 1 117 ? 8.964 -11.772 -1.698 1.00 85.62 117 LEU A N 1
ATOM 945 C CA . LEU A 1 117 ? 8.433 -11.647 -0.349 1.00 85.62 117 LEU A CA 1
ATOM 946 C C . LEU A 1 117 ? 9.210 -12.579 0.578 1.00 85.62 117 LEU A C 1
ATOM 948 O O . LEU A 1 117 ? 9.372 -13.759 0.262 1.00 85.62 117 LEU A O 1
ATOM 952 N N . SER A 1 118 ? 9.697 -12.038 1.689 1.00 92.00 118 SER A N 1
ATOM 953 C CA . SER A 1 118 ? 10.249 -12.819 2.795 1.00 92.00 118 SER A CA 1
ATOM 954 C C . SER A 1 118 ? 9.135 -13.305 3.727 1.00 92.00 118 SER A C 1
ATOM 956 O O . SER A 1 118 ? 8.003 -12.824 3.664 1.00 92.00 118 SER A O 1
ATOM 958 N N . ASP A 1 119 ? 9.454 -14.220 4.643 1.00 94.00 119 ASP A N 1
ATOM 959 C CA . ASP A 1 119 ? 8.513 -14.626 5.698 1.00 94.00 119 ASP A CA 1
ATOM 960 C C . ASP A 1 119 ? 8.147 -13.454 6.628 1.00 94.00 119 ASP A C 1
ATOM 962 O O . ASP A 1 119 ? 7.017 -13.363 7.105 1.00 94.00 119 ASP A O 1
ATOM 966 N N . GLU A 1 120 ? 9.070 -12.507 6.826 1.00 95.56 120 GLU A N 1
ATOM 967 C CA . GLU A 1 120 ? 8.807 -11.267 7.564 1.00 95.56 120 GLU A CA 1
ATOM 968 C C . GLU A 1 120 ? 7.749 -10.408 6.859 1.00 95.56 120 GLU A C 1
ATOM 970 O O . GLU A 1 120 ? 6.852 -9.875 7.509 1.00 95.56 120 GLU A O 1
ATOM 975 N N . ASP A 1 121 ? 7.793 -10.325 5.525 1.00 94.56 121 ASP A N 1
ATOM 976 C CA . ASP A 1 121 ? 6.780 -9.599 4.757 1.00 94.56 121 ASP A CA 1
ATOM 977 C C . ASP A 1 121 ? 5.390 -10.219 4.928 1.00 94.56 121 ASP A C 1
ATOM 979 O O . ASP A 1 121 ? 4.391 -9.505 5.036 1.00 94.56 121 ASP A O 1
ATOM 983 N N . VAL A 1 122 ? 5.320 -11.553 4.965 1.00 94.88 122 VAL A N 1
ATOM 984 C CA . VAL A 1 122 ? 4.067 -12.280 5.198 1.00 94.88 122 VAL A CA 1
ATOM 985 C C . VAL A 1 122 ? 3.501 -11.946 6.575 1.00 94.88 122 VAL A C 1
ATOM 987 O O . VAL A 1 122 ? 2.300 -11.698 6.699 1.00 94.88 122 VAL A O 1
ATOM 990 N N . GLU A 1 123 ? 4.350 -11.884 7.600 1.00 96.81 123 GLU A N 1
ATOM 991 C CA . GLU A 1 123 ? 3.905 -11.520 8.942 1.00 96.81 123 GLU A CA 1
ATOM 992 C C . GLU A 1 123 ? 3.442 -10.058 9.012 1.00 96.81 123 GLU A C 1
ATOM 994 O O . GLU A 1 123 ? 2.403 -9.775 9.606 1.00 96.81 123 GLU A O 1
ATOM 999 N N . LYS A 1 124 ? 4.104 -9.138 8.298 1.00 96.69 124 LYS A N 1
ATOM 1000 C CA . LYS A 1 124 ? 3.657 -7.737 8.196 1.00 96.69 124 LYS A CA 1
ATOM 1001 C C . LYS A 1 124 ? 2.253 -7.605 7.609 1.00 96.69 124 LYS A C 1
ATOM 1003 O O . LYS A 1 124 ? 1.464 -6.800 8.107 1.00 96.69 124 LYS A O 1
ATOM 1008 N N . PHE A 1 125 ? 1.904 -8.402 6.596 1.00 96.56 125 PHE A N 1
ATOM 1009 C CA . PHE A 1 125 ? 0.531 -8.425 6.080 1.00 96.56 125 PHE A CA 1
ATOM 1010 C C . PHE A 1 125 ? -0.475 -8.854 7.155 1.00 96.56 125 PHE A C 1
ATOM 1012 O O . PHE A 1 125 ? -1.505 -8.199 7.317 1.00 96.56 125 PHE A O 1
ATOM 1019 N N . ARG A 1 126 ? -0.166 -9.908 7.922 1.00 95.81 126 ARG A N 1
ATOM 1020 C CA . ARG A 1 126 ? -1.043 -10.415 8.992 1.00 95.81 126 ARG A CA 1
ATOM 1021 C C . ARG A 1 126 ? -1.199 -9.424 10.140 1.00 95.81 126 ARG A C 1
ATOM 1023 O O . ARG A 1 126 ? -2.304 -9.250 10.647 1.00 95.81 126 ARG A O 1
ATOM 1030 N N . GLU A 1 127 ? -0.116 -8.760 10.538 1.00 96.56 127 GLU A N 1
ATOM 1031 C CA . GLU A 1 127 ? -0.136 -7.722 11.572 1.00 96.56 127 GLU A CA 1
ATOM 1032 C C . GLU A 1 127 ? -1.080 -6.578 11.184 1.00 96.56 127 GLU A C 1
ATOM 1034 O O . GLU A 1 127 ? -1.948 -6.192 11.967 1.00 96.56 127 GLU A O 1
ATOM 1039 N N . ILE A 1 128 ? -0.954 -6.069 9.956 1.00 95.69 128 ILE A N 1
ATOM 1040 C CA . ILE A 1 128 ? -1.791 -4.974 9.450 1.00 95.69 128 ILE A CA 1
ATOM 1041 C C . ILE A 1 128 ? -3.251 -5.407 9.330 1.00 95.69 128 ILE A C 1
ATOM 1043 O O . ILE A 1 128 ? -4.150 -4.654 9.705 1.00 95.69 128 ILE A O 1
ATOM 1047 N N . GLU A 1 129 ? -3.501 -6.625 8.854 1.00 94.75 129 GLU A N 1
ATOM 1048 C CA . GLU A 1 129 ? -4.847 -7.187 8.775 1.00 94.75 129 GLU A CA 1
ATOM 1049 C C . GLU A 1 129 ? -5.496 -7.312 10.160 1.00 94.75 129 GLU A C 1
ATOM 1051 O O . GLU A 1 129 ? -6.649 -6.921 10.334 1.00 94.75 129 GLU A O 1
ATOM 1056 N N . LYS A 1 130 ? -4.736 -7.759 11.168 1.00 95.19 130 LYS A N 1
ATOM 1057 C CA . LYS A 1 130 ? -5.189 -7.839 12.563 1.00 95.19 130 LYS A CA 1
ATOM 1058 C C . LYS A 1 130 ? -5.493 -6.464 13.160 1.00 95.19 130 LYS A C 1
ATOM 1060 O O . LYS A 1 130 ? -6.450 -6.335 13.920 1.00 95.19 130 LYS A O 1
ATOM 1065 N N . ILE A 1 131 ? -4.685 -5.450 12.843 1.00 95.00 131 ILE A N 1
ATOM 1066 C CA . ILE A 1 131 ? -4.924 -4.060 13.266 1.00 95.00 131 ILE A CA 1
ATOM 1067 C C . ILE A 1 131 ? -6.144 -3.475 12.535 1.00 95.00 131 ILE A C 1
ATOM 1069 O O . ILE A 1 131 ? -6.856 -2.642 13.093 1.00 95.00 131 ILE A O 1
ATOM 1073 N N . GLY A 1 132 ? -6.399 -3.906 11.296 1.00 91.69 132 GLY A N 1
ATOM 1074 C CA . GLY A 1 132 ? -7.535 -3.455 10.492 1.00 91.69 132 GLY A CA 1
ATOM 1075 C C . GLY A 1 132 ? -7.377 -2.034 9.942 1.00 91.69 132 GLY A C 1
ATOM 1076 O O . GLY A 1 132 ? -8.372 -1.403 9.590 1.00 91.69 132 GLY A O 1
ATOM 1077 N N . LYS A 1 133 ? -6.148 -1.503 9.897 1.00 89.31 133 LYS A N 1
ATOM 1078 C CA . LYS A 1 133 ? -5.868 -0.113 9.511 1.00 89.31 133 LYS A CA 1
ATOM 1079 C C . LYS A 1 133 ? -4.629 -0.019 8.628 1.00 89.31 133 LYS A C 1
ATOM 1081 O O . LYS A 1 133 ? -3.631 -0.684 8.880 1.00 89.31 133 LYS A O 1
ATOM 1086 N N . VAL A 1 134 ? -4.690 0.867 7.636 1.00 91.38 134 VAL A N 1
ATOM 1087 C CA . VAL A 1 134 ? -3.547 1.284 6.815 1.00 91.38 134 VAL A CA 1
ATOM 1088 C C . VAL A 1 134 ? -3.214 2.734 7.144 1.00 91.38 134 VAL A C 1
ATOM 1090 O O . VAL A 1 134 ? -4.104 3.583 7.153 1.00 91.38 134 VAL A O 1
ATOM 1093 N N . ASP A 1 135 ? -1.936 3.013 7.391 1.00 89.38 135 ASP A N 1
ATOM 1094 C CA . ASP A 1 135 ? -1.417 4.362 7.607 1.00 89.38 135 ASP A CA 1
ATOM 1095 C C . ASP A 1 135 ? -0.463 4.749 6.472 1.00 89.38 135 ASP A C 1
ATOM 1097 O O . ASP A 1 135 ? 0.419 3.976 6.094 1.00 89.38 135 ASP A O 1
ATOM 1101 N N . ILE A 1 136 ? -0.646 5.956 5.933 1.00 91.69 136 ILE A N 1
ATOM 1102 C CA . ILE A 1 136 ? 0.171 6.511 4.850 1.00 91.69 136 ILE A CA 1
ATOM 1103 C C . ILE A 1 136 ? 0.961 7.699 5.385 1.00 91.69 136 ILE A C 1
ATOM 1105 O O . ILE A 1 136 ? 0.401 8.621 5.976 1.00 91.69 136 ILE A O 1
ATOM 1109 N N . LYS A 1 137 ? 2.272 7.678 5.150 1.00 92.94 137 LYS A N 1
ATOM 1110 C CA . LYS A 1 137 ? 3.155 8.832 5.341 1.00 92.94 137 LYS A CA 1
ATOM 1111 C C . LYS A 1 137 ? 3.156 9.683 4.076 1.00 92.94 137 LYS A C 1
ATOM 1113 O O . LYS A 1 137 ? 3.199 9.118 2.982 1.00 92.94 137 LYS A O 1
ATOM 1118 N N . PHE A 1 138 ? 3.132 10.998 4.245 1.00 90.19 138 PHE A N 1
ATOM 1119 C CA . PHE A 1 138 ? 3.180 11.986 3.172 1.00 90.19 138 PHE A CA 1
ATOM 1120 C C . PHE A 1 138 ? 4.462 12.784 3.241 1.00 90.19 138 PHE A C 1
ATOM 1122 O O . PHE A 1 138 ? 4.953 13.012 4.365 1.00 90.19 138 PHE A O 1
#

Sequence (138 aa):
MLKKINLTLTIILFIIASFTLLNAQENKPVIRILKVDWYVVSQYGVKLQYRTFDNTPVILYLPKSFENKIFRFIEPPKGVGDIHGVPALIVHMNGGKLELIDIYVQHNKKDALLVKLSDEDVEKFREIEKIGKVDIKF

Secondary structure (DSSP, 8-state):
------HHHHHHHHHHHHHHHHT-----EEEEEEEEEEEEE-SSEEEEEEE-TT--EEEEEEEGGGBTTTEEEEPPPTT-TT-----EEEEEEETTEEEEEEEE--S-TTS----PPPHHHHHHHHHHHHHT------

pLDDT: mean 77.27, std 19.54, range [40.97, 97.06]

Foldseek 3Di:
DDDDDPPVVVVVVVVVVVVVVVPPPPQDKDKDKWFWPAWDQDQQGIWTWTADPVRDIDIFGDGPVCEVFAEYEDEDPPPPPPPPDGWMWIFIGTSNDTGHTYTYDDPCPPPRPPPDDDVVSSVVSVVCVVVVDTDDDD

Radius of gyration: 23.34 Å; chains: 1; bounding box: 58×58×63 Å